Protein AF-A0A1V5J1D1-F1 (afdb_monomer)

Sequence (114 aa):
MLVLALNSDSSVRAIKGEKRPLVPATERAEILAALDFIDFITIFDELTPLDVIKSLKPDILIKGGDWPEEKVVGREEVKKWKGKVVIIPEVQGKSTTNIVEKILQVYGPQNQKG

Secondary structure (DSSP, 8-state):
--EEEEE-HHHHHHHH-TT--SS-HHHHHHHHHTSTT--EEEEE-SSSTHHHHHHH--SEEEEESS--GGG-TTHHHHHHTT-EEEEE---TT--HHHHHHHHHHHHSGGG---

Mean predicted aligned error: 4.53 Å

Radius of gyration: 17.06 Å; Cα contacts (8 Å, |Δi|>4): 143; chains: 1; bounding box: 47×28×43 Å

Structure (mmCIF, N/CA/C/O backbone):
data_AF-A0A1V5J1D1-F1
#
_entry.id   AF-A0A1V5J1D1-F1
#
loop_
_atom_site.group_PDB
_atom_site.id
_atom_site.type_symbol
_atom_site.label_atom_id
_atom_site.label_alt_id
_atom_site.label_comp_id
_atom_site.label_asym_id
_atom_site.label_entity_id
_atom_site.label_seq_id
_atom_site.pdbx_PDB_ins_code
_atom_site.Cartn_x
_atom_site.Cartn_y
_atom_site.Cartn_z
_atom_site.occupancy
_atom_site.B_iso_or_equiv
_atom_site.auth_seq_id
_atom_site.auth_comp_id
_atom_site.auth_asym_id
_atom_site.auth_atom_id
_atom_site.pdbx_PDB_model_num
ATOM 1 N N . MET A 1 1 ? -2.204 -10.039 -15.141 1.00 93.38 1 MET A N 1
ATOM 2 C CA . MET A 1 1 ? -1.970 -10.459 -13.754 1.00 93.38 1 MET A CA 1
ATOM 3 C C . MET A 1 1 ? -1.666 -9.230 -12.910 1.00 93.38 1 MET A C 1
ATOM 5 O O . MET A 1 1 ? -0.839 -8.421 -13.325 1.00 93.38 1 MET A O 1
ATOM 9 N N . LEU A 1 2 ? -2.319 -9.088 -11.766 1.00 97.62 2 LEU A N 1
ATOM 10 C CA . LEU A 1 2 ? -2.165 -8.045 -10.769 1.00 97.62 2 LEU A CA 1
ATOM 11 C C . LEU A 1 2 ? -1.763 -8.684 -9.438 1.00 97.62 2 LEU A C 1
ATOM 13 O O . LEU A 1 2 ? -2.485 -9.511 -8.885 1.00 97.62 2 LEU A O 1
ATOM 17 N N . VAL A 1 3 ? -0.621 -8.248 -8.910 1.00 98.12 3 VAL A N 1
ATOM 18 C CA . VAL A 1 3 ? -0.162 -8.612 -7.568 1.00 98.12 3 VAL A CA 1
ATOM 19 C C . VAL A 1 3 ? -0.329 -7.408 -6.655 1.00 98.12 3 VAL A C 1
ATOM 21 O O . VAL A 1 3 ? 0.202 -6.332 -6.939 1.00 98.12 3 VAL A O 1
ATOM 24 N N . LEU A 1 4 ? -1.043 -7.585 -5.548 1.00 97.81 4 LEU A N 1
ATOM 25 C CA . LEU A 1 4 ? -1.217 -6.561 -4.529 1.00 97.81 4 LEU A CA 1
ATOM 26 C C . LEU A 1 4 ? -0.275 -6.815 -3.349 1.00 97.81 4 LEU A C 1
ATOM 28 O O . LEU A 1 4 ? -0.425 -7.784 -2.608 1.00 97.81 4 LEU A O 1
ATOM 32 N N . ALA A 1 5 ? 0.686 -5.914 -3.151 1.00 97.62 5 ALA A N 1
ATOM 33 C CA . ALA A 1 5 ? 1.553 -5.921 -1.978 1.00 97.62 5 ALA A CA 1
ATOM 34 C C . ALA A 1 5 ? 0.929 -5.084 -0.852 1.00 97.62 5 ALA A C 1
ATOM 36 O O . ALA A 1 5 ? 0.754 -3.871 -0.988 1.00 97.62 5 ALA A O 1
ATOM 37 N N . LEU A 1 6 ? 0.602 -5.727 0.264 1.00 97.31 6 LEU A N 1
ATOM 38 C CA . LEU A 1 6 ? 0.021 -5.111 1.449 1.00 97.31 6 LEU A CA 1
ATOM 39 C C . LEU A 1 6 ? 1.060 -4.995 2.560 1.00 97.31 6 LEU A C 1
ATOM 41 O O . LEU A 1 6 ? 1.690 -5.973 2.943 1.00 97.31 6 LEU A O 1
ATOM 45 N N . ASN A 1 7 ? 1.179 -3.809 3.150 1.00 97.94 7 ASN A N 1
ATOM 46 C CA . ASN A 1 7 ? 1.899 -3.660 4.410 1.00 97.94 7 ASN A CA 1
ATOM 47 C C . ASN A 1 7 ? 1.253 -4.548 5.484 1.00 97.94 7 ASN A C 1
ATOM 49 O O . ASN A 1 7 ? 0.020 -4.604 5.573 1.00 97.94 7 ASN A O 1
ATOM 53 N N . SER A 1 8 ? 2.062 -5.183 6.323 1.00 98.44 8 SER A N 1
ATOM 54 C CA . SER A 1 8 ? 1.618 -5.850 7.544 1.00 98.44 8 SER A CA 1
ATOM 55 C C . SER A 1 8 ? 1.186 -4.844 8.615 1.00 98.44 8 SER A C 1
ATOM 57 O O . SER A 1 8 ? 1.316 -3.626 8.459 1.00 98.44 8 SER A O 1
ATOM 59 N N . ASP A 1 9 ? 0.671 -5.344 9.735 1.00 98.19 9 ASP A N 1
ATOM 60 C CA . ASP A 1 9 ? 0.229 -4.478 10.827 1.00 98.19 9 ASP A CA 1
ATOM 61 C C . ASP A 1 9 ? 1.395 -3.774 11.526 1.00 98.19 9 ASP A C 1
ATOM 63 O O . ASP A 1 9 ? 1.253 -2.619 11.927 1.00 98.19 9 ASP A O 1
ATOM 67 N N . SER A 1 10 ? 2.553 -4.432 11.646 1.00 97.88 10 SER A N 1
ATOM 68 C CA . SER A 1 10 ? 3.774 -3.827 12.194 1.00 97.88 10 SER A CA 1
ATOM 69 C C . SER A 1 10 ? 4.293 -2.719 11.276 1.00 97.88 10 SER A C 1
ATOM 71 O O . SER A 1 10 ? 4.563 -1.616 11.753 1.00 97.88 10 SER A O 1
ATOM 73 N N . SER A 1 11 ? 4.337 -2.967 9.964 1.00 97.75 11 SER A N 1
ATOM 74 C CA . SER A 1 11 ? 4.727 -1.978 8.955 1.00 97.75 11 SER A CA 1
ATOM 75 C C . SER A 1 11 ? 3.810 -0.748 8.991 1.00 97.75 11 SER A C 1
ATOM 77 O O . SER A 1 11 ? 4.273 0.394 9.061 1.00 97.75 11 SER A O 1
ATOM 79 N N . VAL A 1 12 ? 2.487 -0.954 9.037 1.00 97.19 12 VAL A N 1
ATOM 80 C CA . VAL A 1 12 ? 1.528 0.158 9.130 1.00 97.19 12 VAL A CA 1
ATOM 81 C C . VAL A 1 12 ? 1.669 0.925 10.446 1.00 97.19 12 VAL A C 1
ATOM 83 O O . VAL A 1 12 ? 1.636 2.158 10.400 1.00 97.19 12 VAL A O 1
ATOM 86 N N . ARG A 1 13 ? 1.844 0.250 11.592 1.00 97.25 13 ARG A N 1
ATOM 87 C CA . ARG A 1 13 ? 2.090 0.919 12.884 1.00 97.25 13 ARG A CA 1
ATOM 88 C C . ARG A 1 13 ? 3.327 1.806 12.830 1.00 97.25 13 ARG A C 1
ATOM 90 O O . ARG A 1 13 ? 3.261 2.960 13.241 1.00 97.25 13 ARG A O 1
ATOM 97 N N . ALA A 1 14 ? 4.420 1.310 12.259 1.00 97.38 14 ALA A N 1
ATOM 98 C CA . ALA A 1 14 ? 5.661 2.069 12.147 1.00 97.38 14 ALA A CA 1
ATOM 99 C C . ALA A 1 14 ? 5.520 3.321 11.259 1.00 97.38 14 ALA A C 1
ATOM 101 O O . ALA A 1 14 ? 6.131 4.348 11.539 1.00 97.38 14 ALA A O 1
ATOM 102 N N . ILE A 1 15 ? 4.692 3.262 10.210 1.00 94.62 15 ILE A N 1
ATOM 103 C CA . ILE A 1 15 ? 4.496 4.377 9.266 1.00 94.62 15 ILE A CA 1
ATOM 10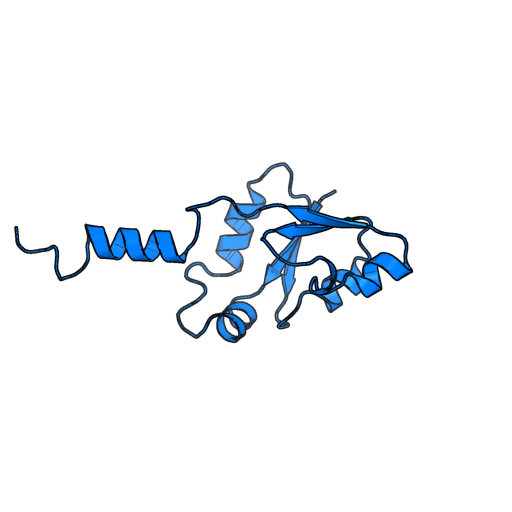4 C C . ILE A 1 15 ? 3.439 5.378 9.759 1.00 94.62 15 ILE A C 1
ATOM 106 O O . ILE A 1 15 ? 3.573 6.581 9.538 1.00 94.62 15 ILE A O 1
ATOM 110 N N . LYS A 1 16 ? 2.348 4.896 10.365 1.00 93.25 16 LYS A N 1
ATOM 111 C CA . LYS A 1 16 ? 1.140 5.696 10.655 1.00 93.25 16 LYS A CA 1
ATOM 112 C C . LYS A 1 16 ? 0.832 5.852 12.149 1.00 93.25 16 LYS A C 1
ATOM 114 O O . LYS A 1 16 ? -0.126 6.547 12.489 1.00 93.25 16 LYS A O 1
ATOM 119 N N . GLY A 1 17 ? 1.625 5.232 13.020 1.00 95.62 17 GLY A N 1
ATOM 120 C CA . GLY A 1 17 ? 1.481 5.246 14.475 1.00 95.62 17 GLY A CA 1
ATOM 121 C C . GLY A 1 17 ? 0.626 4.103 15.032 1.00 95.62 17 GLY A C 1
ATOM 122 O O . GLY A 1 17 ? -0.130 3.448 14.317 1.00 95.62 17 GLY A O 1
ATOM 123 N N . GLU A 1 18 ? 0.700 3.920 16.353 1.00 94.19 18 GLU A N 1
ATOM 124 C CA . GLU A 1 18 ? 0.123 2.787 17.103 1.00 94.19 18 GLU A CA 1
ATOM 125 C C . GLU A 1 18 ? -1.388 2.575 16.920 1.00 94.19 18 GLU A C 1
ATOM 127 O O . GLU A 1 18 ? -1.892 1.467 17.064 1.00 94.19 18 GLU A O 1
ATOM 132 N N . LYS A 1 19 ? -2.136 3.629 16.573 1.00 93.62 19 LYS A N 1
ATOM 133 C CA . LYS A 1 19 ? -3.592 3.548 16.355 1.00 93.62 19 LYS A CA 1
ATOM 134 C C . LYS A 1 19 ? -3.979 2.959 14.989 1.00 93.62 19 LYS A C 1
ATOM 136 O O . LYS A 1 19 ? -5.162 2.945 14.645 1.00 93.62 19 LYS A O 1
ATOM 141 N N . ARG A 1 20 ? -3.012 2.565 14.159 1.00 94.69 20 ARG A N 1
ATOM 142 C CA . ARG A 1 20 ? -3.223 2.028 12.808 1.00 94.69 20 ARG A CA 1
ATOM 143 C C . ARG A 1 20 ? -2.462 0.703 12.653 1.00 94.69 20 ARG A C 1
ATOM 145 O O . ARG A 1 20 ? -1.383 0.593 13.209 1.00 94.69 20 ARG A O 1
ATOM 152 N N . PRO A 1 21 ? -2.948 -0.255 11.847 1.00 96.06 21 PRO A N 1
ATOM 153 C CA . PRO A 1 21 ? -4.198 -0.208 11.092 1.00 96.06 21 PRO A CA 1
ATOM 154 C C . PRO A 1 21 ? -5.417 -0.430 12.000 1.00 96.06 21 PRO A C 1
ATOM 156 O O . PRO A 1 21 ? -5.286 -0.933 13.106 1.00 96.06 21 PRO A O 1
ATOM 159 N N . LEU A 1 22 ? -6.607 -0.028 11.536 1.00 95.50 22 LEU A N 1
ATOM 160 C CA . LEU A 1 22 ? -7.862 -0.370 12.228 1.00 95.50 22 LEU A CA 1
ATOM 161 C C . LEU A 1 22 ? -8.318 -1.799 11.922 1.00 95.50 22 LEU A C 1
ATOM 163 O O . LEU A 1 22 ? -8.983 -2.413 12.742 1.00 95.50 22 LEU A O 1
ATOM 167 N N . VAL A 1 23 ? -7.993 -2.275 10.719 1.00 96.25 23 VAL A N 1
ATOM 168 C CA . VAL A 1 23 ? -8.340 -3.604 10.217 1.00 96.25 23 VAL A CA 1
ATOM 169 C C . VAL A 1 23 ? -7.027 -4.377 10.041 1.00 96.25 23 VAL A C 1
ATOM 171 O O . VAL A 1 23 ? -6.159 -3.881 9.303 1.00 96.25 23 VAL A O 1
ATOM 174 N N . PRO A 1 24 ? -6.853 -5.531 10.712 1.00 97.44 24 PRO A N 1
ATOM 175 C CA . PRO A 1 24 ? -5.661 -6.368 10.599 1.00 97.44 24 PRO A CA 1
ATOM 176 C C . PRO A 1 24 ? -5.311 -6.745 9.156 1.00 97.44 24 PRO A C 1
ATOM 178 O O . PRO A 1 24 ? -6.157 -6.749 8.260 1.00 97.44 24 PRO A O 1
ATOM 181 N N . ALA A 1 25 ? -4.042 -7.060 8.907 1.00 98.19 25 ALA A N 1
ATOM 182 C CA . ALA A 1 25 ? -3.532 -7.342 7.566 1.00 98.19 25 ALA A CA 1
ATOM 183 C C . ALA A 1 25 ? -4.227 -8.529 6.895 1.00 98.19 25 ALA A C 1
ATOM 185 O O . ALA A 1 25 ? -4.508 -8.454 5.701 1.00 98.19 25 ALA A O 1
ATOM 186 N N . THR A 1 26 ? -4.535 -9.577 7.659 1.00 97.69 26 THR A N 1
ATOM 187 C CA . THR A 1 26 ? -5.261 -10.762 7.186 1.00 97.69 26 THR A CA 1
ATOM 188 C C . THR A 1 26 ? -6.671 -10.405 6.724 1.00 97.69 26 THR A C 1
ATOM 190 O O . THR A 1 26 ? -7.021 -10.688 5.586 1.00 97.69 26 THR A O 1
ATOM 193 N N . GLU A 1 27 ? -7.435 -9.672 7.535 1.00 98.19 27 GLU A N 1
ATOM 194 C CA . GLU A 1 27 ? -8.790 -9.224 7.183 1.00 98.19 27 GLU A CA 1
ATOM 195 C C . GLU A 1 27 ? -8.788 -8.274 5.975 1.00 98.19 27 GLU A C 1
ATOM 197 O O . GLU A 1 27 ? -9.631 -8.372 5.084 1.00 98.19 27 GLU A O 1
ATOM 202 N N . ARG A 1 28 ? -7.806 -7.363 5.886 1.00 97.62 28 ARG A N 1
ATOM 203 C CA . ARG A 1 28 ? -7.638 -6.523 4.688 1.00 97.62 28 ARG A CA 1
ATOM 204 C C . ARG A 1 28 ? -7.381 -7.372 3.449 1.00 97.62 28 ARG A C 1
ATOM 206 O O . ARG A 1 28 ? -7.959 -7.083 2.404 1.00 97.62 28 ARG A O 1
ATOM 213 N N . ALA A 1 29 ? -6.513 -8.377 3.554 1.00 98.19 29 ALA A N 1
ATOM 214 C CA . ALA A 1 29 ? -6.212 -9.282 2.453 1.00 98.19 29 ALA A CA 1
ATOM 215 C C . ALA A 1 29 ? -7.453 -10.075 2.027 1.00 98.19 29 ALA A C 1
ATOM 217 O O . ALA A 1 29 ? -7.714 -10.148 0.835 1.00 98.19 29 ALA A O 1
ATOM 218 N N . GLU A 1 30 ? -8.253 -10.581 2.965 1.00 97.94 30 GLU A N 1
ATOM 219 C CA . GLU A 1 30 ? -9.510 -11.289 2.679 1.00 97.94 30 GLU A CA 1
ATOM 220 C C . GLU A 1 30 ? -10.511 -10.414 1.916 1.00 97.94 30 GLU A C 1
ATOM 222 O O . GLU A 1 30 ? -11.030 -10.827 0.881 1.00 97.94 30 GLU A O 1
ATOM 227 N N . ILE A 1 31 ? -10.736 -9.176 2.372 1.00 97.19 31 ILE A N 1
ATOM 228 C CA . ILE A 1 31 ? -11.637 -8.227 1.695 1.00 97.19 31 ILE A CA 1
ATOM 229 C C . ILE A 1 31 ? -11.155 -7.941 0.269 1.00 97.19 31 ILE A C 1
ATOM 231 O O . ILE A 1 31 ? -11.955 -7.862 -0.660 1.00 97.19 31 ILE A O 1
ATOM 235 N N . LEU A 1 32 ? -9.846 -7.763 0.090 1.00 97.69 32 LEU A N 1
ATOM 236 C CA . LEU A 1 32 ? -9.254 -7.463 -1.211 1.00 97.69 32 LEU A CA 1
ATOM 237 C C . LEU A 1 32 ? -9.220 -8.692 -2.126 1.00 97.69 32 LEU A C 1
ATOM 239 O O . LEU A 1 32 ? -9.403 -8.545 -3.327 1.00 97.69 32 LEU A O 1
ATOM 243 N N . ALA A 1 33 ? -9.059 -9.897 -1.581 1.00 97.19 33 ALA A N 1
ATOM 244 C CA . ALA A 1 33 ? -9.087 -11.146 -2.341 1.00 97.19 33 ALA A CA 1
ATOM 245 C C . ALA A 1 33 ? -10.459 -11.423 -2.975 1.00 97.19 33 ALA A C 1
ATOM 247 O O . ALA A 1 33 ? -10.543 -12.180 -3.934 1.00 97.19 33 ALA A O 1
ATOM 248 N N . ALA A 1 34 ? -11.525 -10.790 -2.477 1.00 97.38 34 ALA A N 1
ATOM 249 C CA . ALA A 1 34 ? -12.852 -10.853 -3.084 1.00 97.38 34 ALA A CA 1
ATOM 250 C C . ALA A 1 34 ? -12.987 -10.017 -4.375 1.00 97.38 34 ALA A C 1
ATOM 252 O O . ALA A 1 34 ? -14.049 -10.023 -4.992 1.00 97.38 34 ALA A O 1
ATOM 253 N N . LEU A 1 35 ? -11.958 -9.259 -4.775 1.00 97.69 35 LEU A N 1
ATOM 254 C CA . LEU A 1 35 ? -11.965 -8.485 -6.015 1.00 97.69 35 LEU A CA 1
ATOM 255 C C . LEU A 1 35 ? -11.440 -9.339 -7.174 1.00 97.69 35 LEU A C 1
ATOM 257 O O . LEU A 1 35 ? -10.251 -9.642 -7.224 1.00 97.69 35 LEU A O 1
ATOM 261 N N . ASP A 1 36 ? -12.305 -9.629 -8.149 1.00 97.44 36 ASP A N 1
ATOM 262 C CA . ASP A 1 36 ? -12.035 -10.538 -9.281 1.00 97.44 36 ASP A CA 1
ATOM 263 C C . ASP A 1 36 ? -10.764 -10.225 -10.094 1.00 97.44 36 ASP A C 1
ATOM 265 O O . ASP A 1 36 ? -10.233 -11.089 -10.786 1.00 97.44 36 ASP A O 1
ATOM 269 N N . PHE A 1 37 ? -10.280 -8.981 -10.056 1.00 96.75 37 PHE A N 1
ATOM 270 C CA . PHE A 1 37 ? -9.105 -8.539 -10.810 1.00 96.75 37 PHE A CA 1
ATOM 271 C C . PHE A 1 37 ? -7.778 -8.672 -10.047 1.00 96.75 37 PHE A C 1
ATOM 273 O O . PHE A 1 37 ? -6.739 -8.307 -10.596 1.00 96.75 37 PHE A O 1
ATOM 280 N N . ILE A 1 38 ? -7.787 -9.123 -8.789 1.00 97.88 38 ILE A N 1
ATOM 281 C CA . ILE A 1 38 ? -6.573 -9.383 -8.006 1.00 97.88 38 ILE A CA 1
ATOM 282 C C . ILE A 1 38 ? -6.198 -10.856 -8.160 1.00 97.88 38 ILE A C 1
ATOM 284 O O . ILE A 1 38 ? -6.916 -11.734 -7.698 1.00 97.88 38 ILE A O 1
ATOM 288 N N . ASP A 1 39 ? -5.042 -11.127 -8.768 1.00 98.12 39 ASP A N 1
ATOM 289 C CA . ASP A 1 39 ? -4.561 -12.499 -8.959 1.00 98.12 39 ASP A CA 1
ATOM 290 C C . ASP A 1 39 ? -3.808 -13.022 -7.725 1.00 98.12 39 ASP A C 1
ATOM 292 O O . ASP A 1 39 ? -3.930 -14.190 -7.366 1.00 98.12 39 ASP A O 1
ATOM 296 N N . PHE A 1 40 ? -3.019 -12.163 -7.065 1.00 98.06 40 PHE A N 1
ATOM 297 C CA . PHE A 1 40 ? -2.236 -12.530 -5.882 1.00 98.06 40 PHE A CA 1
ATOM 298 C C . PHE A 1 40 ? -2.151 -11.391 -4.871 1.00 98.06 40 PHE A C 1
ATOM 300 O O . PHE A 1 40 ? -2.079 -10.215 -5.234 1.00 98.06 40 PHE A O 1
ATOM 307 N N . ILE A 1 41 ? -2.061 -11.754 -3.591 1.00 98.25 41 ILE A N 1
ATOM 308 C CA . ILE A 1 41 ? -1.790 -10.829 -2.491 1.00 98.25 41 ILE A CA 1
ATOM 309 C C . ILE A 1 41 ? -0.542 -11.302 -1.750 1.00 98.25 41 ILE A C 1
ATOM 311 O O . ILE A 1 41 ? -0.417 -12.479 -1.422 1.00 98.25 41 ILE A O 1
ATOM 315 N N . THR A 1 42 ? 0.368 -10.376 -1.460 1.00 97.75 42 THR A N 1
ATOM 316 C CA . THR A 1 42 ? 1.522 -10.619 -0.587 1.00 97.75 42 THR A CA 1
ATOM 317 C C . THR A 1 42 ? 1.527 -9.614 0.551 1.00 97.75 42 THR A C 1
ATOM 319 O O . THR A 1 42 ? 1.209 -8.444 0.344 1.00 97.75 42 THR A O 1
ATOM 322 N N . ILE A 1 43 ? 1.899 -10.057 1.749 1.00 98.31 43 ILE A N 1
ATOM 323 C CA . ILE A 1 43 ? 2.053 -9.196 2.926 1.00 98.31 43 ILE A CA 1
ATOM 324 C C . ILE A 1 43 ? 3.549 -9.012 3.198 1.00 98.31 43 ILE A C 1
ATOM 326 O O . ILE A 1 43 ? 4.306 -9.969 3.063 1.00 98.31 43 ILE A O 1
ATOM 330 N N . PHE A 1 44 ? 3.973 -7.796 3.544 1.00 98.25 44 PHE A N 1
ATOM 331 C CA . PHE A 1 44 ? 5.376 -7.478 3.836 1.00 98.25 44 PHE A CA 1
ATOM 332 C C . PHE A 1 44 ? 5.515 -6.602 5.090 1.00 98.25 44 PHE A C 1
ATOM 334 O O . PHE A 1 44 ? 4.644 -5.773 5.376 1.00 98.25 44 PHE A O 1
ATOM 341 N N . ASP A 1 45 ? 6.601 -6.796 5.839 1.00 98.12 45 ASP A N 1
ATOM 342 C CA . ASP A 1 45 ? 6.844 -6.155 7.142 1.00 98.12 45 ASP A CA 1
ATOM 343 C C . ASP A 1 45 ? 7.700 -4.890 7.045 1.00 98.12 45 ASP A C 1
ATOM 345 O O . ASP A 1 45 ? 7.674 -4.030 7.929 1.00 98.12 45 ASP A O 1
ATOM 349 N N . GLU A 1 46 ? 8.449 -4.749 5.959 1.00 98.00 46 GLU A N 1
ATOM 350 C CA . GLU A 1 46 ? 9.354 -3.638 5.728 1.00 98.00 46 GLU A CA 1
ATOM 351 C C . GLU A 1 46 ? 8.592 -2.310 5.611 1.00 98.00 46 GLU A C 1
ATOM 353 O O . GLU A 1 46 ? 7.412 -2.245 5.257 1.00 98.00 46 GLU A O 1
ATOM 358 N N . LEU A 1 47 ? 9.285 -1.196 5.866 1.00 96.50 47 LEU A N 1
ATOM 359 C CA . LEU A 1 47 ? 8.697 0.147 5.746 1.00 96.50 47 LEU A CA 1
ATOM 360 C C . LEU A 1 47 ? 8.402 0.537 4.293 1.00 96.50 47 LEU A C 1
ATOM 362 O O . LEU A 1 47 ? 7.664 1.486 4.031 1.00 96.50 47 LEU A O 1
ATOM 366 N N . THR A 1 48 ? 8.997 -0.176 3.338 1.00 96.12 48 THR A N 1
ATOM 367 C CA . THR A 1 48 ? 8.817 0.077 1.914 1.00 96.12 48 THR A CA 1
ATOM 368 C C . THR A 1 48 ? 8.664 -1.241 1.159 1.00 96.12 48 THR A C 1
ATOM 370 O O . THR A 1 48 ? 9.301 -2.219 1.539 1.00 96.12 48 THR A O 1
ATOM 373 N N . PRO A 1 49 ? 7.902 -1.279 0.052 1.00 96.69 49 PRO A N 1
ATOM 374 C CA . PRO A 1 49 ? 7.703 -2.499 -0.735 1.00 96.69 49 PRO A CA 1
ATOM 375 C C . PRO A 1 49 ? 8.911 -2.856 -1.623 1.00 96.69 49 PRO A C 1
ATOM 377 O O . PRO A 1 49 ? 8.769 -3.629 -2.567 1.00 96.69 49 PRO A O 1
ATOM 380 N N . LEU A 1 50 ? 10.087 -2.258 -1.399 1.00 97.94 50 LEU A N 1
ATOM 381 C CA . LEU A 1 50 ? 11.210 -2.321 -2.335 1.00 97.94 50 LEU A CA 1
ATOM 382 C C . LEU A 1 50 ? 11.689 -3.753 -2.603 1.00 97.94 50 LEU A C 1
ATOM 384 O O . LEU A 1 50 ? 11.957 -4.101 -3.753 1.00 97.94 50 LEU A O 1
ATOM 388 N N . ASP A 1 51 ? 11.764 -4.585 -1.567 1.00 98.12 51 ASP A N 1
A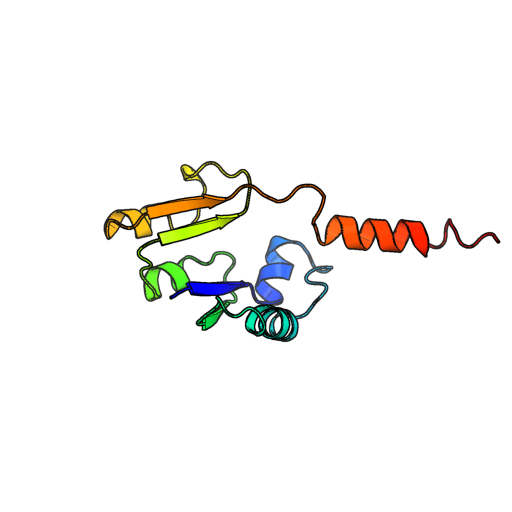TOM 389 C CA . ASP A 1 51 ? 12.242 -5.963 -1.697 1.00 98.12 51 ASP A CA 1
ATOM 390 C C . ASP A 1 51 ? 11.220 -6.855 -2.408 1.00 98.12 51 ASP A C 1
ATOM 392 O O . ASP A 1 51 ? 11.590 -7.666 -3.262 1.00 98.12 51 ASP A O 1
ATOM 396 N N . VAL A 1 52 ? 9.925 -6.616 -2.173 1.00 98.00 52 VAL A N 1
ATOM 397 C CA . VAL A 1 52 ? 8.835 -7.233 -2.943 1.00 98.00 52 VAL A CA 1
ATOM 398 C C . VAL A 1 52 ? 8.941 -6.840 -4.420 1.00 98.00 52 VAL A C 1
ATOM 400 O O . VAL A 1 52 ? 8.916 -7.705 -5.293 1.00 98.00 52 VAL A O 1
ATOM 403 N N . ILE A 1 53 ? 9.136 -5.552 -4.719 1.00 98.25 53 ILE A N 1
ATOM 404 C CA . ILE A 1 53 ? 9.276 -5.046 -6.095 1.00 98.25 53 ILE A CA 1
ATOM 405 C C . ILE A 1 53 ? 10.487 -5.676 -6.792 1.00 98.25 53 ILE A C 1
ATOM 407 O O . ILE A 1 53 ? 10.373 -6.119 -7.933 1.00 98.25 53 ILE A O 1
ATOM 411 N N . LYS A 1 54 ? 11.642 -5.750 -6.124 1.00 98.19 54 LYS A N 1
ATOM 412 C CA . LYS A 1 54 ? 12.864 -6.360 -6.679 1.00 98.19 54 LYS A CA 1
ATOM 413 C C . LYS A 1 54 ? 12.724 -7.859 -6.920 1.00 98.19 54 LYS A C 1
ATOM 415 O O . LYS A 1 54 ? 13.311 -8.364 -7.877 1.00 98.19 54 LYS A O 1
ATOM 420 N N . SER A 1 55 ? 11.970 -8.549 -6.068 1.00 97.88 55 SER A N 1
ATOM 421 C CA . SER A 1 55 ? 11.731 -9.989 -6.183 1.00 97.88 55 SER A CA 1
ATOM 422 C C . SER A 1 55 ? 10.771 -10.308 -7.327 1.00 97.88 55 SER A C 1
ATOM 424 O O . SER A 1 55 ? 11.036 -11.210 -8.115 1.00 97.88 55 SER A O 1
ATOM 426 N N . LEU A 1 56 ? 9.690 -9.533 -7.455 1.00 97.25 56 LEU A N 1
ATOM 427 C CA . LEU A 1 56 ? 8.671 -9.736 -8.487 1.00 97.25 56 LEU A CA 1
ATOM 428 C C . LEU A 1 56 ? 9.065 -9.169 -9.856 1.00 97.25 56 LEU A C 1
ATOM 430 O O . LEU A 1 56 ? 8.586 -9.667 -10.868 1.00 97.25 56 LEU A O 1
ATOM 434 N N . LYS A 1 57 ? 9.909 -8.129 -9.891 1.00 97.94 57 LYS A N 1
ATOM 435 C CA . LYS A 1 57 ? 10.311 -7.389 -11.102 1.00 97.94 57 LYS A CA 1
ATOM 436 C C . LYS A 1 57 ? 9.121 -7.028 -12.010 1.00 97.94 57 LYS A C 1
ATOM 438 O O . LYS A 1 57 ? 9.087 -7.451 -13.163 1.00 97.94 57 LYS A O 1
ATOM 443 N N . PRO A 1 58 ? 8.131 -6.261 -11.516 1.00 97.94 58 PRO A N 1
ATOM 444 C CA . PRO A 1 58 ? 6.922 -5.983 -12.281 1.00 97.94 58 PRO A CA 1
ATOM 445 C C . PRO A 1 58 ? 7.209 -5.162 -13.546 1.00 97.94 58 PRO A C 1
ATOM 447 O O . PRO A 1 58 ? 8.003 -4.218 -13.518 1.00 97.94 58 PRO A O 1
ATOM 450 N N . ASP A 1 59 ? 6.486 -5.461 -14.628 1.00 98.31 59 ASP A N 1
ATOM 451 C CA . ASP A 1 59 ? 6.489 -4.649 -15.854 1.00 98.31 59 ASP A CA 1
ATOM 452 C C . ASP A 1 59 ? 5.852 -3.270 -15.633 1.00 98.31 59 ASP A C 1
ATOM 454 O O . ASP A 1 59 ? 6.224 -2.286 -16.275 1.00 98.31 59 ASP A O 1
ATOM 458 N N . ILE A 1 60 ? 4.876 -3.193 -14.722 1.00 98.00 60 ILE A N 1
ATOM 459 C CA . ILE A 1 60 ? 4.168 -1.965 -14.358 1.00 98.00 60 ILE A CA 1
ATOM 460 C C . ILE A 1 60 ? 4.061 -1.888 -12.833 1.00 98.00 60 ILE A C 1
ATOM 462 O O . ILE A 1 60 ? 3.456 -2.751 -12.200 1.00 98.00 60 ILE A O 1
ATOM 466 N N . LEU A 1 61 ? 4.612 -0.827 -12.246 1.00 97.75 61 LEU A N 1
ATOM 467 C CA . LEU A 1 61 ? 4.444 -0.472 -10.840 1.00 97.75 61 LEU A CA 1
ATOM 468 C C . LEU A 1 61 ? 3.385 0.622 -10.717 1.00 97.75 61 LEU A C 1
ATOM 470 O O . LEU A 1 61 ? 3.563 1.726 -11.229 1.00 97.75 61 LEU A O 1
ATOM 474 N N . ILE A 1 62 ? 2.2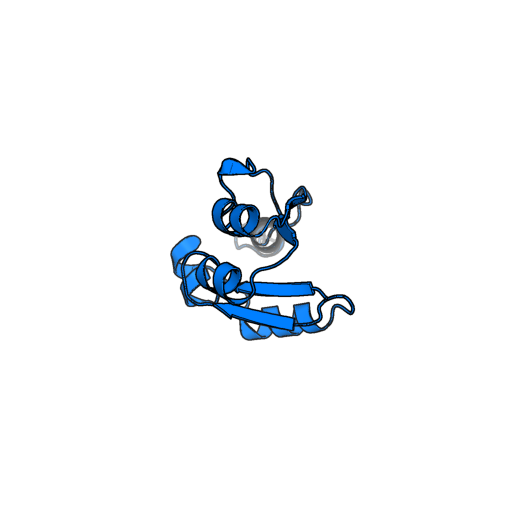98 0.321 -10.013 1.00 95.75 62 ILE A N 1
ATOM 475 C CA . ILE A 1 62 ? 1.183 1.248 -9.815 1.00 95.75 62 ILE A CA 1
ATOM 476 C C . ILE A 1 62 ? 1.245 1.823 -8.399 1.00 95.75 62 ILE A C 1
ATOM 478 O O . ILE A 1 62 ? 1.334 1.076 -7.424 1.00 95.75 62 ILE A O 1
ATOM 482 N N . LYS A 1 63 ? 1.141 3.149 -8.265 1.00 92.00 63 LYS A N 1
ATOM 483 C CA . LYS A 1 63 ? 0.998 3.828 -6.970 1.00 92.00 63 LYS A CA 1
ATOM 484 C C . LYS A 1 63 ? -0.203 4.771 -6.989 1.00 92.00 63 LYS A C 1
ATOM 486 O O . LYS A 1 63 ? -0.285 5.665 -7.819 1.00 92.00 63 LYS A O 1
ATOM 491 N N . GLY A 1 64 ? -1.113 4.601 -6.032 1.00 88.19 64 GLY A N 1
ATOM 492 C CA . GLY A 1 64 ? -2.176 5.576 -5.780 1.00 88.19 64 GLY A CA 1
ATOM 493 C C . GLY A 1 64 ? -1.664 6.806 -5.019 1.00 88.19 64 GLY A C 1
ATOM 494 O O . GLY A 1 64 ? -0.850 6.652 -4.093 1.00 88.19 64 GLY A O 1
ATOM 495 N N . GLY A 1 65 ? -2.151 7.992 -5.382 1.00 84.06 65 GLY A N 1
ATOM 496 C CA . GLY A 1 65 ? -1.897 9.261 -4.695 1.00 84.06 65 GLY A CA 1
ATOM 497 C C . GLY A 1 65 ? -1.500 10.404 -5.628 1.00 84.06 65 GLY A C 1
ATOM 498 O O . GLY A 1 65 ? -1.576 10.302 -6.848 1.00 84.06 65 GLY A O 1
ATOM 499 N N . ASP A 1 66 ? -1.038 11.486 -5.022 1.00 78.06 66 ASP A N 1
ATOM 500 C CA . ASP A 1 66 ? -0.577 12.735 -5.638 1.00 78.06 66 ASP A CA 1
ATOM 501 C C . ASP A 1 66 ? 0.955 12.888 -5.563 1.00 78.06 66 ASP A C 1
ATOM 503 O O . ASP A 1 66 ? 1.510 13.985 -5.497 1.00 78.06 66 ASP A O 1
ATOM 507 N N . TRP A 1 67 ? 1.666 11.759 -5.569 1.00 77.31 67 TRP A N 1
ATOM 508 C CA . TRP A 1 67 ? 3.119 11.730 -5.450 1.00 77.31 67 TRP A CA 1
ATOM 509 C C . TRP A 1 67 ? 3.786 12.095 -6.781 1.00 77.31 67 TRP A C 1
ATOM 511 O O . TRP A 1 67 ? 3.393 11.551 -7.812 1.00 77.31 67 TRP A O 1
ATOM 521 N N . PRO A 1 68 ? 4.850 12.921 -6.782 1.00 86.81 68 PRO A N 1
ATOM 522 C CA . PRO A 1 68 ? 5.766 12.984 -7.915 1.00 86.81 68 PRO A CA 1
ATOM 523 C C . PRO A 1 68 ? 6.331 11.590 -8.198 1.00 86.81 68 PRO A C 1
ATOM 525 O O . PRO A 1 68 ? 6.701 10.877 -7.258 1.00 86.81 68 PRO A O 1
ATOM 528 N N . GLU A 1 69 ? 6.438 11.205 -9.473 1.00 86.81 69 GLU A N 1
ATOM 529 C CA . GLU A 1 69 ? 6.967 9.893 -9.872 1.00 86.81 69 GLU A CA 1
ATOM 530 C C . GLU A 1 69 ? 8.349 9.647 -9.249 1.00 86.81 69 GLU A C 1
ATOM 532 O O . GLU A 1 69 ? 8.676 8.530 -8.863 1.00 86.81 69 GLU A O 1
ATOM 537 N N . GLU A 1 70 ? 9.157 10.697 -9.099 1.00 90.69 70 GLU A N 1
ATOM 538 C CA . GLU A 1 70 ? 10.518 10.672 -8.541 1.00 90.69 70 GLU A CA 1
ATOM 539 C C . GLU A 1 70 ? 10.557 10.171 -7.097 1.00 90.69 70 GLU A C 1
ATOM 541 O O . GLU A 1 70 ? 11.591 9.690 -6.643 1.00 90.69 70 GLU A O 1
ATOM 546 N N . LYS A 1 71 ? 9.442 10.281 -6.370 1.00 91.62 71 LYS A N 1
ATOM 547 C CA . LYS A 1 71 ? 9.324 9.847 -4.974 1.00 91.62 71 LYS A CA 1
ATOM 548 C C . LYS A 1 71 ? 8.742 8.440 -4.831 1.00 91.62 71 LYS A C 1
ATOM 550 O O . LYS A 1 71 ? 8.598 7.958 -3.709 1.00 91.62 71 LYS A O 1
ATOM 555 N N . VAL A 1 72 ? 8.391 7.772 -5.932 1.00 94.81 72 VAL A N 1
ATOM 556 C CA . VAL A 1 72 ? 7.841 6.414 -5.888 1.00 94.81 72 VAL A CA 1
ATOM 557 C C . VAL A 1 72 ? 8.960 5.416 -5.593 1.00 94.81 72 VAL A C 1
ATOM 559 O O . VAL A 1 72 ? 9.873 5.221 -6.396 1.00 94.81 72 VAL A O 1
ATOM 562 N N . VAL A 1 73 ? 8.874 4.747 -4.441 1.00 96.00 73 VAL A N 1
ATOM 563 C CA . VAL A 1 73 ? 9.799 3.661 -4.088 1.00 96.00 73 VAL A CA 1
ATOM 564 C C . VAL A 1 73 ? 9.723 2.552 -5.137 1.00 96.00 73 VAL A C 1
ATOM 566 O O . VAL A 1 73 ? 8.633 2.113 -5.495 1.00 96.00 73 VAL A O 1
ATOM 569 N N . GLY A 1 74 ? 10.882 2.088 -5.609 1.00 96.69 74 GLY A N 1
ATOM 570 C CA . GLY A 1 74 ? 10.983 1.059 -6.643 1.00 96.69 74 GLY A CA 1
ATOM 571 C C . GLY A 1 74 ? 10.994 1.597 -8.075 1.00 96.69 74 GLY A C 1
ATOM 572 O O . GLY A 1 74 ? 11.174 0.813 -9.002 1.00 96.69 74 GLY A O 1
ATOM 573 N N . ARG A 1 75 ? 10.836 2.914 -8.289 1.00 96.62 75 ARG A N 1
ATOM 574 C CA . ARG A 1 75 ? 10.917 3.536 -9.624 1.00 96.62 75 ARG A CA 1
ATOM 575 C C . ARG A 1 75 ? 12.223 3.203 -10.338 1.00 96.62 75 ARG A C 1
ATOM 577 O O . ARG A 1 75 ? 12.200 2.785 -11.493 1.00 96.62 75 ARG A O 1
ATOM 584 N N . GLU A 1 76 ? 13.352 3.436 -9.675 1.00 97.25 76 GLU A N 1
ATOM 585 C CA . GLU A 1 76 ? 14.673 3.286 -10.291 1.00 97.25 76 GLU A CA 1
ATOM 586 C C . GLU A 1 76 ? 14.960 1.822 -10.626 1.00 97.25 76 GLU A C 1
ATOM 588 O O . GLU A 1 76 ? 15.507 1.509 -11.681 1.00 97.25 76 GLU A O 1
ATOM 593 N N . GLU A 1 77 ? 14.528 0.905 -9.766 1.00 97.94 77 GLU A N 1
ATOM 594 C CA . GLU A 1 77 ? 14.551 -0.528 -10.014 1.00 97.94 77 GLU A CA 1
ATOM 595 C C . GLU A 1 77 ? 13.719 -0.883 -11.248 1.00 97.94 77 GLU A C 1
ATOM 597 O O . GLU A 1 77 ? 14.262 -1.442 -12.199 1.00 97.94 77 GLU A O 1
ATOM 602 N N . VAL A 1 78 ? 12.451 -0.470 -11.290 1.00 97.62 78 VAL A N 1
ATOM 603 C CA . VAL A 1 78 ? 11.537 -0.743 -12.410 1.00 97.62 78 VAL A CA 1
ATOM 604 C C . VAL A 1 78 ? 12.092 -0.236 -13.741 1.00 97.62 78 VAL A C 1
ATOM 606 O O . VAL A 1 78 ? 12.046 -0.945 -14.750 1.00 97.62 78 VAL A O 1
ATOM 609 N N . LYS A 1 79 ? 12.716 0.945 -13.749 1.00 96.38 79 LYS A N 1
ATOM 610 C CA . LYS A 1 79 ? 13.358 1.5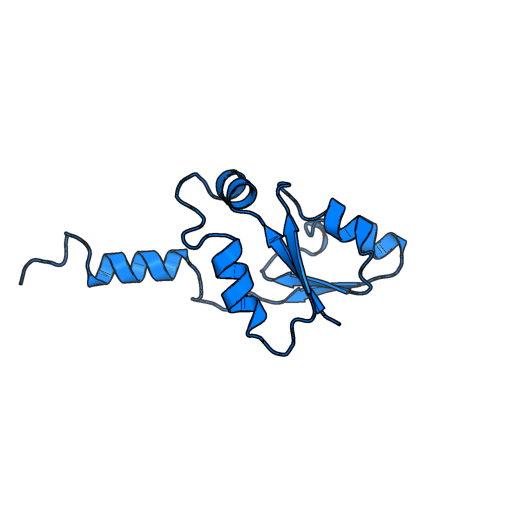00 -14.949 1.00 96.38 79 LYS A CA 1
ATOM 611 C C . LYS A 1 79 ? 14.557 0.674 -15.425 1.00 96.38 79 LYS A C 1
ATOM 613 O O . LYS A 1 79 ? 14.748 0.558 -16.636 1.00 96.38 79 LYS A O 1
ATOM 618 N N . LYS A 1 80 ? 15.330 0.041 -14.529 1.00 97.62 80 LYS A N 1
ATOM 619 C CA . LYS A 1 80 ? 16.489 -0.801 -14.908 1.00 97.62 80 LYS A CA 1
ATOM 620 C C . LYS A 1 80 ? 16.097 -1.999 -15.769 1.00 97.62 80 LYS A C 1
ATOM 622 O O . LYS A 1 80 ? 16.880 -2.398 -16.627 1.00 97.62 80 LYS A O 1
ATOM 627 N N . TRP A 1 81 ? 14.900 -2.552 -15.581 1.00 97.88 81 TRP A N 1
ATOM 628 C CA . TRP A 1 81 ? 14.369 -3.628 -16.426 1.00 97.88 81 TRP A CA 1
ATOM 629 C C . TRP A 1 81 ? 13.319 -3.149 -17.436 1.00 97.88 81 TRP A C 1
ATOM 631 O O . TRP A 1 81 ? 12.567 -3.957 -17.969 1.00 97.88 81 TRP A O 1
ATOM 641 N N . LYS A 1 82 ? 13.315 -1.848 -17.763 1.00 97.94 82 LYS A N 1
ATOM 642 C CA . LYS A 1 82 ? 12.442 -1.224 -18.776 1.00 97.94 82 LYS A CA 1
ATOM 643 C C . LYS A 1 82 ? 10.938 -1.307 -18.465 1.00 97.94 82 LYS A C 1
ATOM 645 O O . LYS A 1 82 ? 10.123 -1.167 -19.377 1.00 97.94 82 LYS A O 1
ATOM 650 N N . GLY A 1 83 ? 10.573 -1.495 -17.198 1.00 97.69 83 GLY A N 1
ATOM 651 C CA . GLY A 1 83 ? 9.190 -1.386 -16.746 1.00 97.69 83 GLY A CA 1
ATOM 652 C C . GLY A 1 83 ? 8.717 0.069 -16.651 1.00 97.69 83 GLY A C 1
ATOM 653 O O . GLY A 1 83 ? 9.470 1.017 -16.899 1.00 97.69 83 GLY A O 1
ATOM 654 N N . LYS A 1 84 ? 7.451 0.256 -16.278 1.00 97.56 84 LYS A N 1
ATOM 655 C CA . LYS A 1 84 ? 6.787 1.565 -16.185 1.00 97.56 84 LYS A CA 1
ATOM 656 C C . LYS A 1 84 ? 6.291 1.840 -14.773 1.00 97.56 84 LYS A C 1
ATOM 658 O O . LYS A 1 84 ? 5.840 0.933 -14.082 1.00 97.56 84 LYS A O 1
ATOM 663 N N . VAL A 1 85 ? 6.312 3.107 -14.374 1.00 96.88 85 VAL A N 1
ATOM 664 C CA . VAL A 1 85 ? 5.643 3.578 -13.157 1.00 96.88 85 VAL A CA 1
ATOM 665 C C . VAL A 1 85 ? 4.373 4.309 -13.572 1.00 96.88 85 VAL A C 1
ATOM 667 O O . VAL A 1 85 ? 4.405 5.145 -14.471 1.00 96.88 85 VAL A O 1
ATOM 670 N N . VAL A 1 86 ? 3.252 3.970 -12.945 1.00 95.69 86 VAL A N 1
ATOM 671 C CA . VAL A 1 86 ? 1.949 4.593 -13.189 1.00 95.69 86 VAL A CA 1
ATOM 672 C C . VAL A 1 86 ? 1.421 5.132 -11.870 1.00 95.69 86 VAL A C 1
ATOM 674 O O . VAL A 1 86 ? 1.295 4.394 -10.892 1.00 95.69 86 VAL A O 1
ATOM 677 N N . ILE A 1 87 ? 1.098 6.423 -11.844 1.00 93.88 87 ILE A N 1
ATOM 678 C CA . ILE A 1 87 ? 0.477 7.066 -10.689 1.00 93.88 87 ILE A CA 1
ATOM 679 C C . ILE A 1 87 ? -1.005 7.260 -10.981 1.00 93.88 87 ILE A C 1
ATOM 681 O O . ILE A 1 87 ? -1.372 7.818 -12.014 1.00 93.88 87 ILE A O 1
ATOM 685 N N . ILE A 1 88 ? -1.850 6.777 -10.074 1.00 92.50 88 ILE A N 1
ATOM 686 C CA . ILE A 1 88 ? -3.304 6.913 -10.172 1.00 92.50 88 ILE A CA 1
ATOM 687 C C . ILE A 1 88 ? -3.761 7.922 -9.111 1.00 92.50 88 ILE A C 1
ATOM 689 O O . ILE A 1 88 ? -3.388 7.757 -7.946 1.00 92.50 88 ILE A O 1
ATOM 693 N N . PRO A 1 89 ? -4.569 8.938 -9.468 1.00 87.88 89 PRO A N 1
ATOM 694 C CA . PRO A 1 89 ? -5.076 9.911 -8.507 1.00 87.88 89 PRO A CA 1
ATOM 695 C C . PRO A 1 89 ? -5.834 9.253 -7.351 1.00 87.88 89 PRO A C 1
ATOM 697 O O . PRO A 1 89 ? -6.554 8.269 -7.538 1.00 87.88 89 PRO A O 1
ATOM 700 N N . GLU A 1 90 ? -5.702 9.816 -6.152 1.00 84.44 90 GLU A N 1
ATOM 701 C CA . GLU A 1 90 ? -6.507 9.385 -5.010 1.00 84.44 90 GLU A CA 1
ATOM 702 C C . GLU A 1 90 ? -7.970 9.818 -5.178 1.00 84.44 90 GLU A C 1
ATOM 704 O O . GLU A 1 90 ? -8.273 10.908 -5.669 1.00 84.44 90 GLU A O 1
ATOM 709 N N . VAL A 1 91 ? -8.898 8.961 -4.749 1.00 85.38 91 VAL A N 1
ATOM 710 C CA . VAL A 1 91 ? -10.326 9.287 -4.757 1.00 85.38 91 VAL A CA 1
ATOM 711 C C . VAL A 1 91 ? -10.633 10.188 -3.563 1.00 85.38 91 VAL A C 1
ATOM 713 O O . VAL A 1 91 ? -10.560 9.761 -2.409 1.00 85.38 91 VAL A O 1
ATOM 716 N N . GLN A 1 92 ? -11.012 11.438 -3.836 1.00 82.06 92 GLN A N 1
ATOM 717 C CA . GLN A 1 92 ? -11.319 12.413 -2.791 1.00 82.06 92 GLN A CA 1
ATOM 718 C C . GLN A 1 92 ? -12.399 11.912 -1.819 1.00 82.06 92 GLN A C 1
ATOM 720 O O . GLN A 1 92 ? -13.388 11.281 -2.195 1.00 82.06 92 GLN A O 1
ATOM 725 N N . GLY A 1 93 ? -12.205 12.215 -0.534 1.00 79.12 93 GLY A N 1
ATOM 726 C CA . GLY A 1 93 ? -13.167 11.902 0.524 1.00 79.12 93 GLY A CA 1
ATOM 727 C C . GLY A 1 93 ? -13.163 10.445 1.004 1.00 79.12 93 GLY A C 1
ATOM 728 O O . GLY A 1 93 ? -13.876 10.132 1.960 1.00 79.12 93 GLY A O 1
ATOM 729 N N . LYS A 1 94 ? -12.367 9.554 0.399 1.00 83.75 94 LYS A N 1
ATOM 730 C CA . LYS A 1 94 ? -12.297 8.128 0.752 1.00 83.75 94 LYS A CA 1
ATOM 731 C C . LYS A 1 94 ? -11.007 7.812 1.508 1.00 83.75 94 LYS A C 1
ATOM 733 O O . LYS A 1 94 ? -10.027 7.375 0.926 1.00 83.75 94 LYS A O 1
ATOM 738 N N . SER A 1 95 ? -11.020 7.994 2.828 1.00 86.38 95 SER A N 1
ATOM 739 C CA . SER A 1 95 ? -9.892 7.619 3.687 1.00 86.38 95 SER A CA 1
ATOM 740 C C . SER A 1 95 ? -10.363 6.966 4.986 1.00 86.38 95 SER A C 1
ATOM 742 O O . SER A 1 95 ? -11.466 7.220 5.476 1.00 86.38 95 SER A O 1
ATOM 744 N N . THR A 1 96 ? -9.505 6.148 5.599 1.00 88.06 96 THR A N 1
ATOM 745 C CA . THR A 1 96 ? -9.777 5.583 6.931 1.00 88.06 96 THR A CA 1
ATOM 746 C C . THR A 1 96 ? -9.792 6.661 8.020 1.00 88.06 96 THR A C 1
ATOM 748 O O . THR A 1 96 ? -10.273 6.414 9.120 1.00 88.06 96 THR A O 1
ATOM 751 N N . THR A 1 97 ? -9.234 7.846 7.769 1.00 89.88 97 THR A N 1
ATOM 752 C CA . THR A 1 97 ? -9.362 9.001 8.672 1.00 89.88 97 THR A C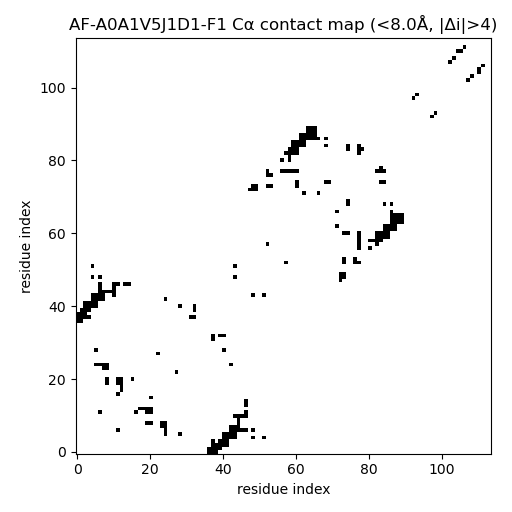A 1
ATOM 753 C C . THR A 1 97 ? -10.781 9.550 8.609 1.00 89.88 97 THR A C 1
ATOM 755 O O . THR A 1 97 ? -11.436 9.612 9.642 1.00 89.88 97 THR A O 1
ATOM 758 N N . ASN A 1 98 ? -11.309 9.775 7.406 1.00 90.94 98 ASN A N 1
ATOM 759 C CA . ASN A 1 98 ? -12.663 10.293 7.213 1.00 90.94 98 ASN A CA 1
ATOM 760 C C . ASN A 1 98 ? -13.730 9.337 7.768 1.00 90.94 98 ASN A C 1
ATOM 762 O O . ASN A 1 98 ? -14.746 9.781 8.293 1.00 90.94 98 ASN A O 1
ATOM 766 N N . ILE A 1 99 ? -13.510 8.018 7.677 1.00 92.25 99 ILE A N 1
ATOM 767 C CA . ILE A 1 99 ? -14.406 7.029 8.300 1.00 92.25 99 ILE A CA 1
ATOM 768 C C . ILE A 1 99 ? -14.419 7.200 9.826 1.00 92.25 99 ILE A C 1
ATOM 770 O O . ILE A 1 99 ? -15.494 7.244 10.419 1.00 92.25 99 ILE A O 1
ATOM 774 N N . VAL A 1 100 ? -13.249 7.326 10.463 1.00 92.75 100 VAL A N 1
ATOM 775 C CA . VAL A 1 100 ? -13.149 7.524 11.920 1.00 92.75 100 VAL A CA 1
ATOM 776 C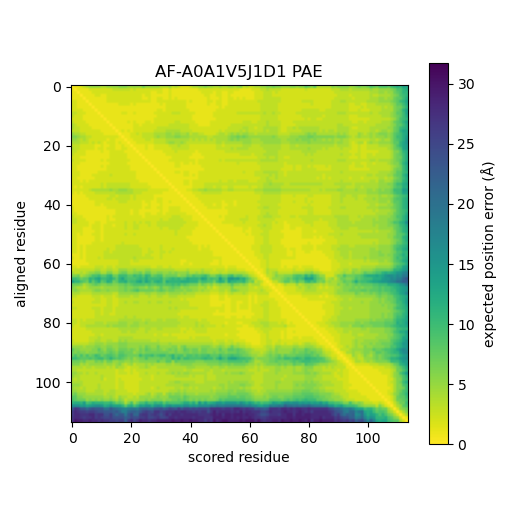 C . VAL A 1 100 ? -13.785 8.845 12.338 1.00 92.75 100 VAL A C 1
ATOM 778 O O . VAL A 1 100 ? -14.574 8.862 13.277 1.00 92.75 100 VAL A O 1
ATOM 781 N N . GLU A 1 101 ? -13.495 9.933 11.629 1.00 92.56 101 GLU A N 1
ATOM 782 C CA . GLU A 1 101 ? -14.095 11.247 11.884 1.00 92.56 101 GLU A CA 1
ATOM 783 C C . GLU A 1 101 ? -15.617 11.197 11.769 1.00 92.56 101 GLU A C 1
ATOM 785 O O . GLU A 1 101 ? -16.311 11.691 12.652 1.00 92.56 101 GLU A O 1
ATOM 790 N N . LYS A 1 102 ? -16.148 10.520 10.745 1.00 92.81 102 LYS A N 1
ATOM 791 C CA . LYS A 1 102 ? -17.592 10.321 10.585 1.00 92.81 102 LYS A CA 1
ATOM 792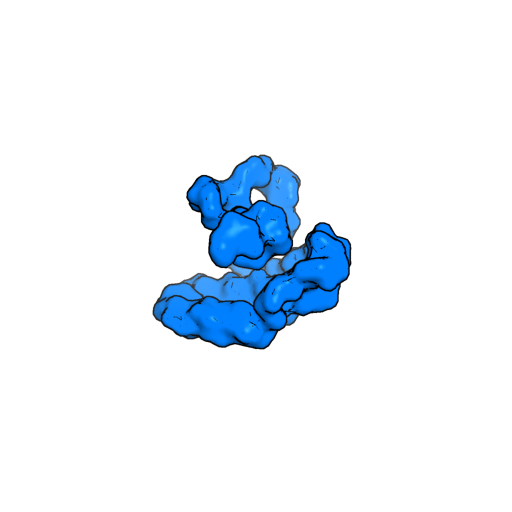 C C . LYS A 1 102 ? -18.193 9.532 11.749 1.00 92.81 102 LYS A C 1
ATOM 794 O O . LYS A 1 102 ? -19.261 9.892 12.233 1.00 92.81 102 LYS A O 1
ATOM 799 N N . ILE A 1 103 ? -17.527 8.476 12.219 1.00 94.00 103 ILE A N 1
ATOM 800 C CA . ILE A 1 103 ? -17.984 7.703 13.386 1.00 94.00 103 ILE A CA 1
ATOM 801 C C . ILE A 1 103 ? -17.998 8.585 14.638 1.00 94.00 103 ILE A C 1
ATOM 803 O O . ILE A 1 103 ? -18.994 8.599 15.357 1.00 94.00 103 ILE A O 1
ATOM 807 N N . LEU A 1 104 ? -16.934 9.356 14.879 1.00 93.94 104 LEU A N 1
ATOM 808 C CA . LEU A 1 104 ? -16.849 10.282 16.013 1.00 93.94 104 LEU A CA 1
ATOM 809 C C . LEU A 1 104 ? -17.891 11.401 15.922 1.00 93.94 104 LEU A C 1
ATOM 811 O O . LEU A 1 104 ? -18.453 11.790 16.939 1.00 93.94 104 LEU A O 1
ATOM 815 N N . GLN A 1 105 ? -18.193 11.889 14.723 1.00 93.69 105 GLN A N 1
ATOM 816 C CA . GLN A 1 105 ? -19.246 12.875 14.519 1.00 93.69 105 GLN A CA 1
ATOM 817 C C . GLN A 1 105 ? -20.634 12.290 14.800 1.00 93.69 105 GLN A C 1
ATOM 819 O O . GLN A 1 105 ? -21.477 12.987 15.338 1.00 93.69 105 GLN A O 1
ATOM 824 N N . VAL A 1 106 ? -20.922 11.035 14.456 1.00 94.44 106 VAL A N 1
ATOM 825 C CA . VAL A 1 106 ? -22.271 10.475 14.667 1.00 94.44 106 VAL A CA 1
ATOM 826 C C . VAL A 1 106 ? -22.457 9.945 16.091 1.00 94.44 106 VAL A C 1
ATOM 828 O O . VAL A 1 106 ? -23.518 10.127 16.677 1.00 94.44 106 VAL A O 1
ATOM 831 N N . TYR A 1 107 ? -21.429 9.315 16.661 1.00 93.62 107 TYR A N 1
ATOM 832 C CA . TYR A 1 107 ? -21.535 8.549 17.909 1.00 93.62 107 TYR A CA 1
ATOM 833 C C . TYR A 1 107 ? -20.628 9.058 19.034 1.00 93.62 107 TYR A C 1
ATOM 835 O O . TYR A 1 107 ? -20.636 8.494 20.131 1.00 93.62 107 TYR A O 1
ATOM 843 N N . GLY A 1 108 ? -19.822 10.093 18.786 1.00 87.69 108 GLY A N 1
ATOM 844 C CA . GLY A 1 108 ? -18.871 10.610 19.761 1.00 87.69 108 GLY A CA 1
ATOM 845 C C . GLY A 1 108 ? -19.548 11.238 20.987 1.00 87.69 108 GLY A C 1
ATOM 846 O O . GLY A 1 108 ? -20.682 11.713 20.901 1.00 87.69 108 GLY A O 1
ATOM 847 N N . PRO A 1 109 ? -18.840 11.308 22.130 1.00 81.25 109 PRO A N 1
ATOM 848 C CA . PRO A 1 109 ? -19.417 11.728 23.409 1.00 81.25 109 PRO A CA 1
ATOM 849 C C . PRO A 1 109 ? -20.068 13.122 23.400 1.00 81.25 109 PRO A C 1
ATOM 851 O O . PRO A 1 109 ? -20.926 13.404 24.229 1.00 81.25 109 PRO A O 1
ATOM 854 N N . GLN A 1 110 ? -19.674 14.006 22.476 1.00 64.81 110 GLN A N 1
ATOM 855 C CA . GLN A 1 110 ? -20.227 15.361 22.369 1.00 64.81 110 GLN A CA 1
ATOM 856 C C . GLN A 1 110 ? -21.626 15.411 21.727 1.00 64.81 110 GLN A C 1
ATOM 858 O O . GLN A 1 110 ? -22.333 16.393 21.935 1.00 64.81 110 GLN A O 1
ATOM 863 N N . ASN A 1 111 ? -22.052 14.352 21.026 1.00 57.81 111 ASN A N 1
ATOM 864 C CA . ASN A 1 111 ? -23.332 14.297 20.306 1.00 57.81 111 ASN A CA 1
ATOM 865 C C . ASN A 1 111 ? -24.384 13.385 20.963 1.00 57.81 111 ASN A C 1
ATOM 867 O O . ASN A 1 111 ? -25.467 13.212 20.416 1.00 57.81 111 ASN A O 1
ATOM 871 N N . GLN A 1 112 ? -24.110 12.857 22.162 1.00 56.06 112 GLN A N 1
ATOM 872 C CA . GLN A 1 112 ? -25.049 12.040 22.950 1.00 56.06 112 GLN A CA 1
ATOM 873 C C . GLN A 1 112 ? -25.849 12.863 23.984 1.00 56.06 112 GLN A C 1
ATOM 875 O O . GLN A 1 112 ? -26.186 12.370 25.057 1.00 56.06 112 GLN A O 1
ATOM 880 N N . LYS A 1 113 ? -26.138 14.139 23.692 1.00 50.81 113 LYS A N 1
ATOM 881 C CA . LYS A 1 113 ? -27.130 14.931 24.440 1.00 50.81 113 LYS A CA 1
ATOM 882 C C . LYS A 1 113 ? -28.448 14.933 23.667 1.00 50.81 113 LYS A C 1
ATOM 884 O O . LYS A 1 113 ? -28.728 15.877 22.932 1.00 50.81 113 LYS A O 1
ATOM 889 N N . GLY A 1 114 ? -29.212 13.860 23.823 1.00 51.00 114 GLY A N 1
ATOM 890 C CA . GLY A 1 114 ? -30.572 13.697 23.315 1.00 51.00 114 GLY A CA 1
ATOM 891 C C . GLY A 1 114 ? -31.278 12.632 24.124 1.00 51.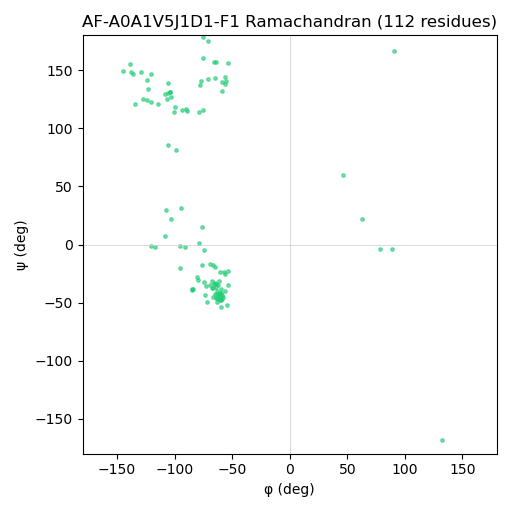00 114 GLY A C 1
ATOM 892 O O . GLY A 1 114 ? -30.718 11.517 24.176 1.00 51.00 114 GLY A O 1
#

Foldseek 3Di:
DAEAEAEAQQLQCVVPNPCDDPAGPVRVVVVVVPDPPHPYYDYDHDVACQVVCLVVLDLEAEAEDDDDCVPHRCSVVNVVVPHYYHYDYDDPCDDPVNVVVVCCVVPNPVPPPD

Solvent-accessible surface area (backbone atoms only — not comparable to full-atom values): 7018 Å² total; per-residue (Å²): 138,37,77,48,80,38,60,25,48,68,19,36,20,76,76,70,35,87,86,28,58,88,62,55,44,67,61,50,46,56,65,52,62,72,37,91,76,51,73,4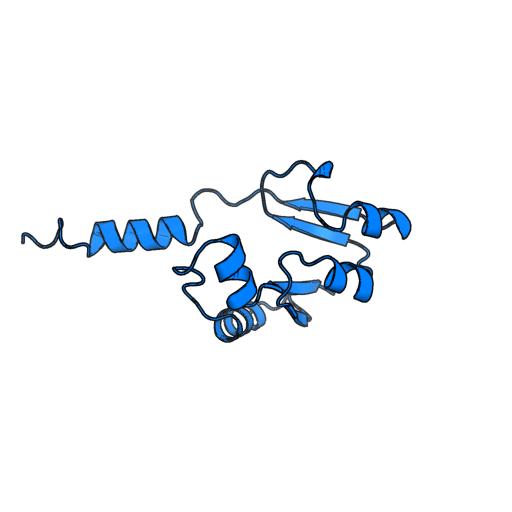3,76,48,76,42,63,56,92,58,67,45,67,59,44,67,72,67,59,49,63,64,46,78,44,80,35,90,71,59,71,91,74,44,84,48,44,73,61,30,49,75,75,72,26,44,79,43,76,40,75,63,65,86,88,71,47,77,61,54,53,51,52,51,48,45,64,69,71,24,86,88,61,70,84,123

Nearest PDB structures (foldseek):
  5xf2-assembly1_A  TM=9.342E-01  e=4.788E-08  Burkholderia pseudomallei K96243
  5x9q-assembly1_B  TM=8.819E-01  e=3.037E-08  Burkholderia pseudomallei K96243
  5x3d-assembly1_A-2  TM=8.234E-01  e=6.125E-05  Streptomyces wedmorensis
  3glv-assembly1_B  TM=7.134E-01  e=1.188E-02  Thermoplasma volcanium GSS1
  3tqh-assembly1_A  TM=3.048E-01  e=1.284E+00  Coxiella burnetii

pLDDT: mean 92.91, std 9.3, range [50.81, 98.44]